Protein AF-A0A314XLM8-F1 (afdb_monomer_lite)

Structure (mmCIF, N/CA/C/O backbone):
data_AF-A0A314XLM8-F1
#
_entry.id   AF-A0A314XLM8-F1
#
loop_
_atom_site.group_PDB
_atom_site.id
_atom_site.type_symbol
_atom_site.label_atom_id
_atom_site.label_alt_id
_atom_site.label_comp_id
_atom_site.label_asym_id
_atom_site.label_entity_id
_atom_site.label_seq_id
_atom_site.pdbx_PDB_ins_code
_atom_site.Cartn_x
_atom_site.Cartn_y
_atom_site.Cartn_z
_atom_site.occupancy
_atom_site.B_iso_or_equiv
_atom_site.auth_seq_id
_atom_site.auth_comp_id
_atom_site.auth_asym_id
_atom_site.auth_atom_id
_atom_site.pdbx_PDB_model_num
ATOM 1 N N . MET A 1 1 ? 14.815 -5.732 -0.109 1.00 77.50 1 MET A N 1
ATOM 2 C CA . MET A 1 1 ? 14.360 -6.136 -1.456 1.00 77.50 1 MET A CA 1
ATOM 3 C C . MET A 1 1 ? 12.917 -5.695 -1.596 1.00 77.50 1 MET A C 1
ATOM 5 O O . MET A 1 1 ? 12.160 -5.950 -0.668 1.00 77.50 1 MET A O 1
ATOM 9 N N . ILE A 1 2 ? 12.564 -4.989 -2.671 1.00 86.94 2 ILE A N 1
ATOM 10 C CA . ILE A 1 2 ? 11.175 -4.595 -2.946 1.00 86.94 2 ILE A CA 1
ATOM 11 C C . ILE A 1 2 ? 10.577 -5.665 -3.862 1.00 86.94 2 ILE A C 1
ATOM 13 O O . ILE A 1 2 ? 11.229 -6.086 -4.815 1.00 86.94 2 ILE A O 1
ATOM 17 N N . ILE A 1 3 ? 9.378 -6.138 -3.539 1.00 90.12 3 ILE A N 1
ATOM 18 C CA . ILE A 1 3 ? 8.635 -7.136 -4.313 1.00 90.12 3 ILE A CA 1
ATOM 19 C C . ILE A 1 3 ? 7.295 -6.496 -4.662 1.00 90.12 3 ILE A C 1
ATOM 21 O O . ILE A 1 3 ? 6.619 -5.993 -3.764 1.00 90.12 3 ILE A O 1
ATOM 25 N N . VAL A 1 4 ? 6.929 -6.497 -5.940 1.00 91.06 4 VAL A N 1
ATOM 26 C CA . VAL A 1 4 ? 5.659 -5.951 -6.436 1.00 91.06 4 VAL A CA 1
ATOM 27 C C . VAL A 1 4 ? 4.963 -7.055 -7.226 1.00 91.06 4 VAL A C 1
ATOM 29 O O . VAL A 1 4 ? 5.607 -7.735 -8.018 1.00 91.06 4 VAL A O 1
ATOM 32 N N . ASP A 1 5 ? 3.683 -7.303 -6.941 1.00 87.44 5 ASP A N 1
ATOM 33 C CA . ASP A 1 5 ? 2.904 -8.422 -7.504 1.00 87.44 5 ASP A CA 1
ATOM 34 C C . ASP A 1 5 ? 3.583 -9.798 -7.374 1.00 87.44 5 ASP A C 1
ATOM 36 O O . ASP A 1 5 ? 3.510 -10.652 -8.253 1.00 87.44 5 ASP A O 1
ATOM 40 N N . GLY A 1 6 ? 4.284 -10.018 -6.259 1.00 89.88 6 GLY A N 1
ATOM 41 C CA . GLY A 1 6 ? 4.999 -11.270 -5.997 1.00 89.88 6 GLY A CA 1
ATOM 42 C C . GLY A 1 6 ? 6.312 -11.435 -6.771 1.00 89.88 6 GLY A C 1
ATOM 43 O O . GLY A 1 6 ? 7.002 -12.434 -6.567 1.00 89.88 6 GLY A O 1
ATOM 44 N N . LEU A 1 7 ? 6.703 -10.461 -7.598 1.00 90.06 7 LEU A N 1
ATOM 45 C CA . LEU A 1 7 ? 7.946 -10.486 -8.365 1.00 90.06 7 LEU A CA 1
ATOM 46 C C . LEU A 1 7 ? 8.985 -9.512 -7.786 1.00 90.06 7 LEU A C 1
ATOM 48 O O . LEU A 1 7 ? 8.631 -8.405 -7.367 1.00 90.06 7 LEU A O 1
ATOM 52 N N . PRO A 1 8 ? 10.280 -9.885 -7.744 1.00 88.44 8 PRO A N 1
ATOM 53 C CA . PRO A 1 8 ? 11.338 -8.962 -7.353 1.00 88.44 8 PRO A CA 1
ATOM 54 C C . PRO A 1 8 ? 11.348 -7.734 -8.264 1.00 88.44 8 PRO A C 1
ATOM 56 O O . PRO A 1 8 ? 11.489 -7.853 -9.481 1.00 88.44 8 PRO A O 1
ATOM 59 N N . PHE A 1 9 ? 11.238 -6.548 -7.672 1.00 86.38 9 PHE A N 1
ATOM 60 C CA . PHE A 1 9 ? 11.311 -5.303 -8.421 1.00 86.38 9 PHE A CA 1
ATOM 61 C C . PHE A 1 9 ? 12.769 -5.007 -8.778 1.00 86.38 9 PHE A C 1
ATOM 63 O O . PHE A 1 9 ? 13.604 -4.804 -7.892 1.00 86.38 9 PHE A O 1
ATOM 70 N N . SER A 1 10 ? 13.065 -4.992 -10.074 1.00 78.06 10 SER A N 1
ATOM 71 C CA . SER A 1 10 ? 14.386 -4.682 -10.624 1.00 78.06 10 SER A CA 1
ATOM 72 C C . SER A 1 10 ? 14.252 -3.557 -11.642 1.00 78.06 10 SER A C 1
ATOM 74 O O . SER A 1 10 ? 13.276 -3.505 -12.384 1.00 78.06 10 SER A O 1
ATOM 76 N N . THR A 1 11 ? 15.222 -2.647 -11.674 1.00 72.38 11 THR A N 1
ATOM 77 C CA . THR A 1 11 ? 15.293 -1.592 -12.690 1.00 72.38 11 THR A CA 1
ATOM 78 C C . THR A 1 11 ? 16.477 -1.900 -13.596 1.00 72.38 11 THR A C 1
ATOM 80 O O . THR A 1 11 ? 17.600 -1.985 -13.104 1.00 72.38 11 THR A O 1
ATOM 83 N N . ASP A 1 12 ? 16.243 -2.045 -14.901 1.00 65.62 12 ASP A N 1
ATOM 84 C CA . ASP A 1 12 ? 17.236 -2.477 -15.907 1.00 65.62 12 ASP A CA 1
ATOM 85 C C . ASP A 1 12 ? 18.354 -1.454 -16.198 1.00 65.62 12 ASP A C 1
ATOM 87 O O . ASP A 1 12 ? 19.052 -1.536 -17.209 1.00 65.62 12 ASP A O 1
ATOM 91 N N . THR A 1 13 ? 18.549 -0.455 -15.337 1.00 58.69 13 THR A N 1
ATOM 92 C CA . THR A 1 13 ? 19.548 0.582 -15.582 1.00 58.69 13 THR A CA 1
ATOM 93 C C . THR A 1 13 ? 20.935 0.033 -15.229 1.00 58.69 13 THR A C 1
ATOM 95 O O . THR A 1 13 ? 21.212 -0.341 -14.093 1.00 58.69 13 THR A O 1
ATOM 98 N N . SER A 1 14 ? 21.824 -0.052 -16.226 1.00 56.72 14 SER A N 1
ATOM 99 C CA . SER A 1 14 ? 23.184 -0.607 -16.094 1.00 56.72 14 SER A CA 1
ATOM 100 C C . SER A 1 14 ? 24.157 0.295 -15.312 1.00 56.72 14 SER A C 1
ATOM 102 O O . SER A 1 14 ? 25.359 0.035 -15.275 1.00 56.72 14 SER A O 1
ATOM 104 N N . ALA A 1 15 ? 23.658 1.373 -14.717 1.00 61.91 15 ALA A N 1
ATOM 105 C CA . ALA A 1 15 ? 24.342 2.221 -13.749 1.00 61.91 15 ALA A CA 1
ATOM 106 C C . ALA A 1 15 ? 23.609 2.068 -12.416 1.00 61.91 15 ALA A C 1
ATOM 108 O O . ALA A 1 15 ? 22.424 1.785 -12.429 1.00 61.91 15 ALA A O 1
ATOM 109 N N . SER A 1 16 ? 24.252 2.243 -11.261 1.00 62.00 16 SER A N 1
ATOM 110 C CA . SER A 1 16 ? 23.528 2.194 -9.981 1.00 62.00 16 SER A CA 1
ATOM 111 C C . SER A 1 16 ? 22.325 3.151 -10.037 1.00 62.00 16 SER A C 1
ATOM 113 O O . SER A 1 16 ? 22.561 4.365 -10.090 1.00 62.00 16 SER A O 1
ATOM 115 N N . PRO A 1 17 ? 21.068 2.664 -10.068 1.00 60.34 17 PRO A N 1
ATOM 116 C CA . PRO A 1 17 ? 19.932 3.561 -10.149 1.00 60.34 17 PRO A CA 1
ATOM 117 C C . PRO A 1 17 ? 19.967 4.436 -8.903 1.00 60.34 17 PRO A C 1
ATOM 119 O O . PRO A 1 17 ? 20.087 3.942 -7.775 1.00 60.34 17 PRO A O 1
ATOM 122 N N . GLN A 1 18 ? 19.937 5.753 -9.096 1.00 72.06 18 GLN A N 1
ATOM 123 C CA . GLN A 1 18 ? 19.822 6.660 -7.964 1.00 72.06 18 GLN A CA 1
ATOM 124 C C . GLN A 1 18 ? 18.463 6.346 -7.326 1.00 72.06 18 GLN A C 1
ATOM 126 O O . GLN A 1 18 ? 17.512 6.048 -8.041 1.00 72.06 18 GLN A O 1
ATOM 131 N N . GLY A 1 19 ? 18.323 6.382 -5.996 1.00 79.19 19 GLY A N 1
ATOM 132 C CA . GLY A 1 19 ? 17.055 5.997 -5.340 1.00 79.19 19 GLY A CA 1
ATOM 133 C C . GLY A 1 19 ? 15.811 6.725 -5.889 1.00 79.19 19 GLY A C 1
ATOM 134 O O . GLY A 1 19 ? 14.696 6.228 -5.763 1.00 79.19 19 GLY A O 1
ATOM 135 N N . ARG A 1 20 ? 16.017 7.870 -6.556 1.00 83.25 20 ARG A N 1
ATOM 136 C CA . ARG A 1 20 ? 15.013 8.614 -7.327 1.00 83.25 20 ARG A CA 1
ATOM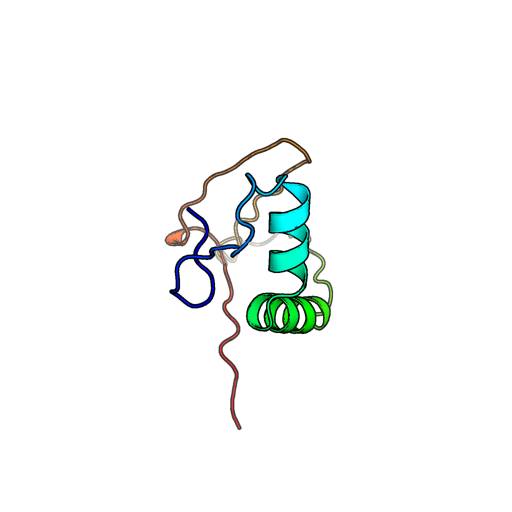 137 C C . ARG A 1 20 ? 14.47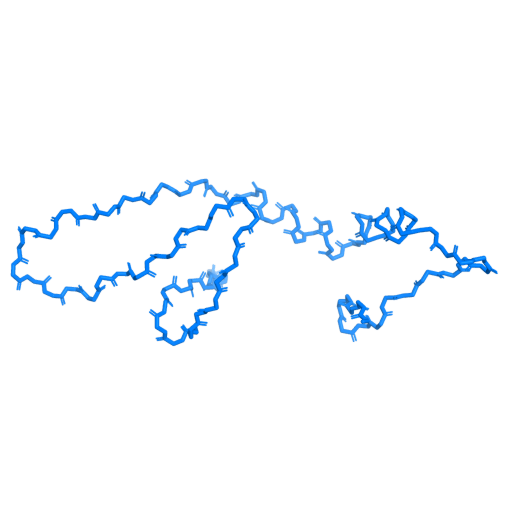7 7.854 -8.545 1.00 83.25 20 ARG A C 1
ATOM 139 O O . ARG A 1 20 ? 13.272 7.877 -8.751 1.00 83.25 20 ARG A O 1
ATOM 146 N N . ASP A 1 21 ? 15.327 7.169 -9.304 1.00 84.19 21 ASP A N 1
ATOM 147 C CA . ASP A 1 21 ? 14.928 6.407 -10.496 1.00 84.19 21 ASP A CA 1
ATOM 148 C C . ASP A 1 21 ? 14.088 5.188 -10.100 1.00 84.19 21 ASP A C 1
ATOM 150 O O . ASP A 1 21 ? 13.062 4.901 -10.712 1.00 84.19 21 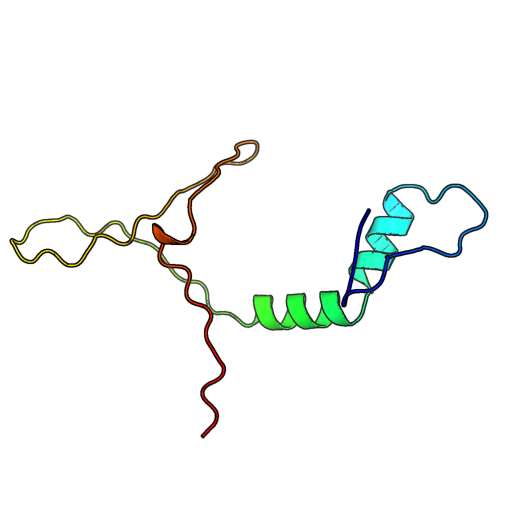ASP A O 1
ATOM 154 N N . ILE A 1 22 ? 14.480 4.522 -9.005 1.00 87.06 22 ILE A N 1
ATOM 155 C CA . ILE A 1 22 ? 13.718 3.414 -8.410 1.00 87.06 22 ILE A CA 1
ATOM 156 C C . ILE A 1 22 ? 12.339 3.909 -7.963 1.00 87.06 22 ILE A C 1
ATOM 158 O O . ILE A 1 22 ? 11.329 3.278 -8.263 1.00 87.06 22 ILE A O 1
ATOM 162 N N . LEU A 1 23 ? 12.288 5.045 -7.257 1.00 88.44 23 LEU A N 1
ATOM 163 C CA . LEU A 1 23 ? 11.030 5.633 -6.801 1.00 88.44 23 LEU A CA 1
ATOM 164 C C . LEU A 1 23 ? 10.122 6.001 -7.980 1.00 88.44 23 LEU A C 1
ATOM 166 O O . LEU A 1 23 ? 8.944 5.661 -7.949 1.00 88.44 23 LEU A O 1
ATOM 170 N N . ALA A 1 24 ? 10.663 6.651 -9.013 1.00 88.81 24 ALA A N 1
ATOM 171 C CA . ALA A 1 24 ? 9.905 7.003 -10.210 1.00 88.81 24 ALA A CA 1
ATOM 172 C C . ALA A 1 24 ? 9.325 5.751 -10.890 1.00 88.81 24 ALA A C 1
ATOM 174 O O . ALA A 1 24 ? 8.133 5.703 -11.172 1.00 88.81 24 ALA A O 1
ATOM 175 N N . ALA A 1 25 ? 10.132 4.702 -11.065 1.00 89.69 25 ALA A N 1
ATOM 176 C CA . ALA A 1 25 ? 9.674 3.451 -11.664 1.00 89.69 25 ALA A CA 1
ATOM 177 C C . ALA A 1 25 ? 8.601 2.734 -10.816 1.00 89.69 25 ALA A C 1
ATOM 179 O O . ALA A 1 25 ? 7.670 2.153 -11.369 1.00 89.69 25 ALA A O 1
ATOM 180 N N . LEU A 1 26 ? 8.681 2.802 -9.480 1.00 91.19 26 LEU A N 1
ATOM 181 C CA . LEU A 1 26 ? 7.632 2.282 -8.593 1.00 91.19 26 LEU A CA 1
ATOM 182 C C . LEU A 1 26 ? 6.335 3.090 -8.701 1.00 91.19 26 LEU A C 1
ATOM 184 O O . LEU A 1 26 ? 5.255 2.506 -8.717 1.00 91.19 26 LEU A O 1
ATOM 188 N N . MET A 1 27 ? 6.422 4.419 -8.788 1.00 91.81 27 MET A N 1
ATOM 189 C CA . MET A 1 27 ? 5.240 5.281 -8.907 1.00 91.81 27 MET A CA 1
ATOM 190 C C . MET A 1 27 ? 4.438 5.019 -10.189 1.00 91.81 27 MET A C 1
ATOM 192 O O . MET A 1 27 ? 3.219 5.163 -10.165 1.00 91.81 27 MET A O 1
ATOM 196 N N . GLU A 1 28 ? 5.101 4.576 -11.259 1.00 93.06 28 GLU A N 1
ATOM 197 C CA . GLU A 1 28 ? 4.471 4.233 -12.541 1.00 93.06 28 GLU A CA 1
ATOM 198 C C . GLU A 1 28 ? 4.055 2.752 -12.651 1.00 93.06 28 GLU A C 1
ATOM 200 O O . GLU A 1 28 ? 3.438 2.352 -13.640 1.00 93.06 28 GLU A O 1
ATOM 205 N N . HIS A 1 29 ? 4.367 1.906 -11.659 1.00 93.50 29 HIS A N 1
ATOM 206 C CA . HIS A 1 29 ? 4.051 0.480 -11.736 1.00 93.50 29 HIS A CA 1
ATOM 207 C C . HIS A 1 29 ? 2.523 0.249 -11.749 1.00 93.50 29 HIS A C 1
ATOM 209 O O . HIS A 1 29 ? 1.841 0.690 -10.817 1.00 93.50 29 HIS A O 1
ATOM 215 N N . PRO A 1 30 ? 1.959 -0.505 -12.718 1.00 94.00 30 PRO A N 1
ATOM 216 C CA . PRO A 1 30 ? 0.509 -0.615 -12.910 1.00 94.00 30 PRO A CA 1
ATOM 217 C C . PRO A 1 30 ? -0.277 -1.038 -11.665 1.00 94.00 30 PRO A C 1
ATOM 219 O O . PRO A 1 30 ? -1.315 -0.451 -11.361 1.00 94.00 30 PRO A O 1
ATOM 222 N N . ALA A 1 31 ? 0.221 -2.015 -10.903 1.00 93.06 31 ALA A N 1
ATOM 223 C CA . ALA A 1 31 ? -0.442 -2.443 -9.672 1.00 93.06 31 ALA A CA 1
ATOM 224 C C . ALA A 1 31 ? -0.429 -1.384 -8.565 1.00 93.06 31 ALA A C 1
ATOM 226 O O . ALA A 1 31 ? -1.422 -1.235 -7.855 1.00 93.06 31 ALA A O 1
ATOM 227 N N . LEU A 1 32 ? 0.646 -0.598 -8.448 1.00 93.69 32 LEU A N 1
ATOM 228 C CA . LEU A 1 32 ? 0.726 0.485 -7.469 1.00 93.69 32 LEU A CA 1
ATOM 229 C C . LEU A 1 32 ? -0.169 1.659 -7.881 1.00 93.69 32 LEU A C 1
ATOM 231 O O . LEU A 1 32 ? -0.860 2.224 -7.034 1.00 93.69 32 LEU A O 1
ATOM 235 N N . VAL A 1 33 ? -0.237 1.969 -9.178 1.00 95.69 33 VAL A N 1
ATOM 236 C CA . VAL A 1 33 ? -1.179 2.953 -9.733 1.00 95.69 33 VAL A CA 1
ATOM 237 C C . VAL A 1 33 ? -2.628 2.519 -9.486 1.00 95.69 33 VAL A C 1
ATOM 239 O O . VAL A 1 33 ? -3.428 3.313 -8.989 1.00 95.69 33 VAL A O 1
ATOM 242 N N . SER A 1 34 ? -2.964 1.258 -9.769 1.00 95.19 34 SER A N 1
ATOM 243 C CA . SER A 1 34 ? -4.294 0.685 -9.520 1.00 95.19 34 SER A CA 1
ATOM 244 C C . SER A 1 34 ? -4.672 0.745 -8.036 1.00 95.19 34 SER A C 1
ATOM 246 O O . SER A 1 34 ? -5.710 1.311 -7.683 1.00 95.19 34 SER A O 1
ATOM 248 N N . ALA A 1 35 ? -3.794 0.260 -7.151 1.00 93.88 35 ALA A N 1
ATOM 249 C CA . ALA A 1 35 ? -4.008 0.294 -5.707 1.00 93.88 35 ALA A CA 1
ATOM 250 C C . ALA A 1 35 ? -4.155 1.732 -5.179 1.00 93.88 35 ALA A C 1
ATOM 252 O O . ALA A 1 35 ? -5.043 2.008 -4.373 1.00 93.88 35 ALA A O 1
ATOM 253 N N . SER A 1 36 ? -3.344 2.670 -5.679 1.00 95.25 36 SER A N 1
ATOM 254 C CA . SER A 1 36 ? -3.423 4.095 -5.334 1.00 95.25 36 SER A CA 1
ATOM 255 C C . SER A 1 36 ? -4.756 4.714 -5.756 1.00 95.25 36 SER A C 1
ATOM 257 O O . SER A 1 36 ? -5.393 5.411 -4.966 1.00 95.25 36 SER A O 1
ATOM 259 N N . ASN A 1 37 ? -5.225 4.429 -6.971 1.00 96.06 37 ASN A N 1
ATOM 260 C CA . ASN A 1 37 ? -6.517 4.919 -7.451 1.00 96.06 37 ASN A CA 1
ATOM 261 C C . ASN A 1 37 ? -7.682 4.327 -6.648 1.00 96.06 37 ASN A C 1
ATOM 263 O O . ASN A 1 37 ? -8.587 5.067 -6.262 1.00 96.06 37 ASN A O 1
ATOM 267 N N . SER A 1 38 ? -7.627 3.031 -6.324 1.00 95.75 38 SER A N 1
ATOM 268 C CA . SER A 1 38 ? -8.613 2.393 -5.447 1.00 95.75 38 SER A CA 1
ATOM 269 C C . SER A 1 38 ? -8.616 3.016 -4.052 1.00 95.75 38 SER A C 1
ATOM 271 O O . SER A 1 38 ? -9.684 3.232 -3.489 1.00 95.75 38 SER A O 1
ATOM 273 N N . PHE A 1 39 ? -7.441 3.328 -3.497 1.00 93.25 39 PHE A N 1
ATOM 274 C CA . PHE A 1 39 ? -7.319 3.954 -2.182 1.00 93.25 39 PHE A CA 1
ATOM 275 C C . PHE A 1 39 ? -7.881 5.381 -2.171 1.00 93.25 39 PHE A C 1
ATOM 277 O O . PHE A 1 39 ? -8.641 5.735 -1.274 1.00 93.25 39 PHE A O 1
ATOM 284 N N . LYS A 1 40 ? -7.580 6.186 -3.198 1.00 93.44 40 LYS A N 1
ATOM 285 C CA . LYS A 1 40 ? -8.112 7.554 -3.346 1.00 93.44 40 LYS A CA 1
ATOM 286 C C . LYS A 1 40 ? -9.636 7.602 -3.470 1.00 93.44 40 LYS A C 1
ATOM 288 O O . LYS A 1 40 ? -10.231 8.621 -3.141 1.00 93.44 40 LYS A O 1
ATOM 293 N N . ALA A 1 41 ? -10.260 6.530 -3.957 1.00 94.56 41 ALA A N 1
ATOM 294 C CA . ALA A 1 41 ? -11.712 6.431 -4.060 1.00 94.56 41 ALA A CA 1
ATOM 295 C C . ALA A 1 41 ? -12.401 6.134 -2.712 1.00 94.56 41 ALA A C 1
ATOM 297 O O . ALA A 1 41 ? -13.626 6.228 -2.627 1.00 94.56 41 ALA A O 1
ATOM 298 N N . ILE A 1 42 ? -11.651 5.775 -1.661 1.00 92.56 42 ILE A N 1
ATOM 299 C CA . ILE A 1 42 ? -12.207 5.488 -0.334 1.00 92.56 42 ILE A CA 1
ATOM 300 C C . ILE A 1 42 ? -12.617 6.812 0.337 1.00 92.56 42 ILE A C 1
ATOM 302 O O . ILE A 1 42 ? -11.768 7.682 0.527 1.00 92.56 42 ILE A O 1
ATOM 306 N N . PRO A 1 43 ? -13.890 6.977 0.747 1.00 92.12 43 PRO A N 1
ATOM 307 C CA . PRO A 1 43 ? -14.324 8.168 1.470 1.00 92.12 43 PRO A CA 1
ATOM 308 C C . PRO A 1 43 ? -13.595 8.329 2.807 1.00 92.12 43 PRO A C 1
ATOM 310 O O . PRO A 1 43 ? -13.385 7.354 3.534 1.00 92.12 43 PRO A O 1
ATOM 313 N N . GLU A 1 44 ? -13.276 9.570 3.171 1.00 90.31 44 GLU A N 1
ATOM 314 C CA . GLU A 1 44 ? -12.674 9.876 4.468 1.00 90.31 44 GLU A CA 1
ATOM 315 C C . GLU A 1 44 ? -13.579 9.425 5.622 1.00 90.31 44 GLU A C 1
ATOM 317 O O . GLU A 1 44 ? -14.777 9.721 5.666 1.00 90.31 44 GLU A O 1
ATOM 322 N N . ARG A 1 45 ? -12.987 8.740 6.605 1.00 84.56 45 ARG A N 1
ATOM 323 C CA . ARG A 1 45 ? -13.668 8.345 7.838 1.00 84.56 45 ARG A CA 1
ATOM 324 C C . ARG A 1 45 ? -13.146 9.175 8.997 1.00 84.56 45 ARG A C 1
ATOM 326 O O . ARG A 1 45 ? -11.954 9.172 9.286 1.00 84.56 45 ARG A O 1
ATOM 333 N N . ARG A 1 46 ? -14.058 9.842 9.703 1.00 83.31 46 ARG A N 1
ATOM 334 C CA . ARG A 1 46 ? -13.737 10.496 10.973 1.00 83.31 46 ARG A CA 1
ATOM 335 C C . ARG A 1 46 ? -13.775 9.467 12.091 1.00 83.31 46 ARG A C 1
ATOM 337 O O . ARG A 1 46 ? -14.741 8.715 12.215 1.00 83.31 46 ARG A O 1
ATOM 344 N N . PHE A 1 47 ? -12.720 9.452 12.891 1.00 76.56 47 PHE A N 1
ATOM 345 C CA . PHE A 1 47 ? -12.638 8.648 14.098 1.00 76.56 47 PHE A CA 1
ATOM 346 C C . PHE A 1 47 ? -12.871 9.566 15.291 1.00 76.56 47 PHE A C 1
ATOM 348 O O . PHE A 1 47 ? -12.154 10.545 15.480 1.00 76.56 47 PHE A O 1
ATOM 355 N N . SER A 1 48 ? -13.895 9.257 16.073 1.00 72.12 48 SER A N 1
ATOM 356 C CA . SER A 1 48 ? -14.157 9.863 17.372 1.00 72.12 48 SER A CA 1
ATOM 357 C C . SER A 1 48 ? -14.036 8.773 18.427 1.00 72.12 48 SER A C 1
ATOM 359 O O . SER A 1 48 ? -14.471 7.642 18.210 1.00 72.12 48 SER A O 1
ATOM 361 N N . VAL A 1 49 ? -13.423 9.106 19.560 1.00 62.94 49 VAL A N 1
ATOM 362 C CA . VAL A 1 49 ? -13.456 8.247 20.744 1.00 62.94 49 VAL A CA 1
ATOM 363 C C . VAL A 1 49 ? -14.852 8.417 21.346 1.00 62.94 49 VAL A C 1
ATOM 365 O O . VAL A 1 49 ? -15.188 9.543 21.716 1.00 62.94 49 VAL A O 1
ATOM 368 N N . PRO A 1 50 ? -15.704 7.377 21.383 1.00 59.78 50 PRO A N 1
ATOM 369 C CA . PRO A 1 50 ? -16.971 7.494 22.086 1.00 59.78 50 PRO A CA 1
ATOM 370 C C . PRO A 1 50 ? -16.679 7.721 23.574 1.00 59.78 50 PR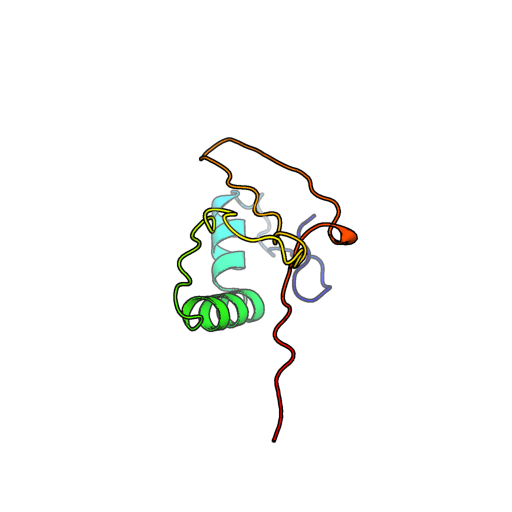O A C 1
ATOM 372 O O . PRO A 1 50 ? -15.889 6.985 24.162 1.00 59.78 50 PRO A O 1
ATOM 375 N N . GLU A 1 51 ? -17.291 8.745 24.176 1.00 51.75 51 GLU A N 1
ATOM 376 C CA . GLU A 1 51 ? -17.318 8.881 25.633 1.00 51.75 51 GLU A CA 1
ATOM 377 C C . GLU A 1 51 ? -18.089 7.681 26.189 1.00 51.75 51 GLU A C 1
ATOM 379 O O . GLU A 1 51 ? -19.311 7.597 26.063 1.00 51.75 51 GLU A O 1
ATOM 384 N N . GLU A 1 52 ? -17.366 6.715 26.751 1.00 54.75 52 GLU A N 1
ATOM 385 C CA . GLU A 1 52 ? -17.925 5.524 27.385 1.00 54.75 52 GLU A CA 1
ATOM 386 C C . GLU A 1 52 ? -18.755 5.941 28.608 1.00 54.75 52 GLU A C 1
ATOM 388 O O . GLU A 1 52 ? -18.270 6.043 29.731 1.00 54.75 52 GLU A O 1
ATOM 393 N N . SER A 1 53 ? -20.028 6.243 28.369 1.00 47.91 53 SER A N 1
ATOM 394 C CA . SER A 1 53 ? -21.028 6.574 29.382 1.00 47.91 53 SER A CA 1
ATOM 395 C C . SER A 1 53 ? -22.233 5.644 29.220 1.00 47.91 53 SER A C 1
ATOM 397 O O . SER A 1 53 ? -23.356 6.062 28.967 1.00 47.91 53 SER A O 1
ATOM 399 N N . GLY A 1 54 ? -21.997 4.334 29.340 1.00 52.72 54 GLY A N 1
ATOM 400 C CA . GLY A 1 54 ? -2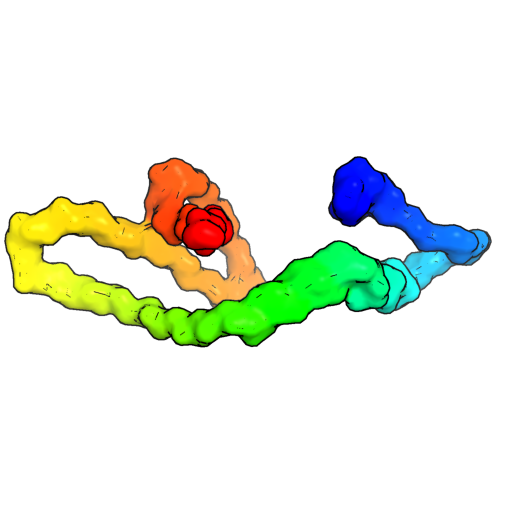3.066 3.336 29.348 1.00 52.72 54 GLY A CA 1
ATOM 401 C C . GLY A 1 54 ? -22.562 1.908 29.594 1.00 52.72 54 GLY A C 1
ATOM 402 O O . GLY A 1 54 ? -21.471 1.570 29.144 1.00 52.72 54 GLY A O 1
ATOM 403 N N . PRO A 1 55 ? -23.325 1.052 30.300 1.00 46.16 55 PRO A N 1
ATOM 404 C CA . PRO A 1 55 ? -22.871 -0.256 30.778 1.00 46.16 55 PRO A CA 1
ATOM 405 C C . PRO A 1 55 ? -22.916 -1.383 29.723 1.00 46.16 55 PRO A C 1
ATOM 407 O O . PRO A 1 55 ? -22.888 -2.556 30.094 1.00 46.16 55 PRO A O 1
ATOM 410 N N . GLU A 1 56 ? -22.965 -1.079 28.423 1.00 48.62 56 GLU A N 1
ATOM 411 C CA . GLU A 1 56 ? -22.921 -2.093 27.360 1.00 48.62 56 GLU A CA 1
ATOM 412 C C . GLU A 1 56 ? -21.533 -2.151 26.714 1.00 48.62 56 GLU A C 1
ATOM 414 O O . GLU A 1 56 ? -21.176 -1.373 25.833 1.00 48.62 56 GLU A O 1
ATOM 419 N N . LYS A 1 57 ? -20.744 -3.126 27.181 1.00 51.78 57 LYS A N 1
ATOM 420 C CA . LYS A 1 57 ? -19.449 -3.544 26.632 1.00 51.78 57 LYS A CA 1
ATOM 421 C C . LYS A 1 57 ? -19.591 -4.042 25.187 1.00 51.78 57 LYS A C 1
ATOM 423 O O . LYS A 1 57 ? -19.576 -5.246 24.936 1.00 51.78 57 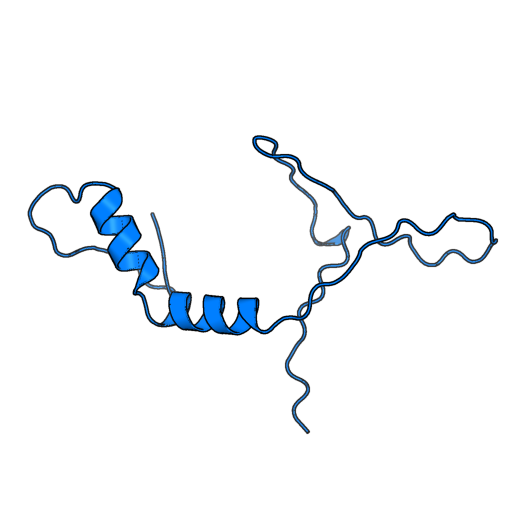LYS A O 1
ATOM 428 N N . THR A 1 58 ? -19.640 -3.144 24.213 1.00 52.50 58 THR A N 1
ATOM 429 C CA . THR A 1 58 ? -19.040 -3.450 22.907 1.00 52.50 58 THR A CA 1
ATOM 430 C C . THR A 1 58 ? -17.528 -3.314 23.069 1.00 52.50 58 THR A C 1
ATOM 432 O O . THR A 1 58 ? -17.108 -2.317 23.660 1.00 52.50 58 THR A O 1
ATOM 435 N N . PRO A 1 59 ? -16.689 -4.267 22.617 1.00 54.75 59 PRO A N 1
ATOM 436 C CA . PRO A 1 59 ? -15.244 -4.108 22.727 1.00 54.75 59 PRO A CA 1
ATOM 437 C C . PRO A 1 59 ? -14.868 -2.799 22.040 1.00 54.75 59 PRO A C 1
ATOM 439 O O . PRO A 1 59 ? -15.136 -2.620 20.852 1.00 54.75 59 PRO A O 1
ATOM 442 N N . SER A 1 60 ? -14.317 -1.862 22.811 1.00 61.22 60 SER A N 1
ATOM 443 C CA . SER A 1 60 ? -13.847 -0.590 22.288 1.00 61.22 60 SER A CA 1
ATOM 444 C C . SER A 1 60 ? -12.887 -0.893 21.144 1.00 61.22 60 SER A C 1
ATOM 446 O O . SER A 1 60 ? -11.859 -1.542 21.341 1.00 61.22 60 SER A O 1
ATOM 448 N N . SER A 1 61 ? -13.249 -0.507 19.917 1.00 62.16 61 SER A N 1
ATOM 449 C CA . SER A 1 61 ? -12.323 -0.588 18.791 1.00 62.16 61 SER A CA 1
ATOM 450 C C . SER A 1 61 ? -11.068 0.184 19.195 1.00 62.16 61 SER A C 1
ATOM 452 O O . SER A 1 61 ? -11.125 1.393 19.425 1.00 62.16 61 SER A O 1
ATOM 454 N N . LYS A 1 62 ? -9.953 -0.527 19.375 1.00 71.81 62 LYS A N 1
ATOM 455 C CA . LYS A 1 62 ? -8.696 0.062 19.834 1.00 71.81 62 LYS A CA 1
ATOM 456 C C . LYS A 1 62 ? -8.021 0.733 18.647 1.00 71.81 62 LYS A C 1
ATOM 458 O O . LYS A 1 62 ? -7.490 0.056 17.774 1.00 71.81 62 LYS A O 1
ATOM 463 N N . TRP A 1 63 ? -8.058 2.059 18.612 1.00 76.31 63 TRP A N 1
ATOM 464 C CA . TRP A 1 63 ? -7.344 2.861 17.621 1.00 76.31 63 TRP A CA 1
ATOM 465 C C . TRP A 1 63 ? -5.992 3.293 18.193 1.00 76.31 63 TRP A C 1
ATOM 467 O O . TRP A 1 63 ? -5.914 3.700 19.350 1.00 76.31 63 TRP A O 1
ATOM 477 N N . VAL A 1 64 ? -4.937 3.233 17.380 1.00 83.00 64 VAL A N 1
ATOM 478 C CA . VAL A 1 64 ? -3.619 3.789 17.715 1.00 83.00 64 VAL A CA 1
ATOM 479 C C . VAL A 1 64 ? -3.339 4.928 16.746 1.00 83.00 64 VAL A C 1
ATOM 481 O O . VAL A 1 64 ? -3.309 4.721 15.535 1.00 83.00 64 VAL A O 1
ATOM 484 N N . TYR A 1 65 ? -3.172 6.134 17.280 1.00 87.12 65 TYR A N 1
ATOM 485 C CA . TYR A 1 65 ? -2.803 7.311 16.501 1.00 87.12 65 TYR A CA 1
ATOM 486 C C . TYR A 1 65 ? -1.279 7.461 16.491 1.00 87.12 65 TYR A C 1
ATOM 488 O O . TYR A 1 65 ? -0.648 7.283 17.530 1.00 87.12 65 TYR A O 1
ATOM 496 N N . LEU A 1 66 ? -0.697 7.779 15.333 1.00 90.75 66 LEU A N 1
ATOM 497 C CA . LEU A 1 66 ? 0.750 7.930 15.153 1.00 90.75 66 LEU A CA 1
ATOM 498 C C . LEU A 1 66 ? 1.070 9.313 14.597 1.00 90.75 66 LEU A C 1
ATOM 500 O O . LEU A 1 66 ? 0.511 9.710 13.570 1.00 90.75 66 LEU A O 1
ATOM 504 N N . PHE A 1 67 ? 1.988 10.032 15.244 1.00 94.25 67 PHE A N 1
ATOM 505 C CA . PHE A 1 67 ? 2.502 11.293 14.720 1.00 94.25 67 PHE A CA 1
ATOM 506 C C . PHE A 1 67 ? 3.648 11.076 13.725 1.00 94.25 67 PHE A C 1
ATOM 508 O O . PHE A 1 67 ? 4.259 10.010 13.615 1.00 94.25 67 PHE A O 1
ATOM 515 N N . GLN A 1 68 ? 3.959 12.127 12.968 1.00 95.88 68 GLN A N 1
ATOM 516 C CA . GLN A 1 68 ? 5.082 12.118 12.039 1.00 95.88 68 GLN A CA 1
ATOM 517 C C . GLN A 1 68 ? 6.389 11.796 12.787 1.00 95.88 68 GLN A C 1
ATOM 519 O O . GLN A 1 68 ? 6.710 12.447 13.777 1.00 95.88 68 GLN A O 1
ATOM 524 N N . ARG A 1 69 ? 7.176 10.848 12.257 1.00 93.81 69 ARG A N 1
ATOM 525 C CA . ARG A 1 69 ? 8.425 10.316 12.851 1.00 93.81 69 ARG A CA 1
ATOM 526 C C . ARG A 1 69 ? 8.237 9.390 14.063 1.00 93.81 69 ARG A C 1
ATOM 528 O O . ARG A 1 69 ? 9.238 9.030 14.679 1.00 93.81 69 ARG A O 1
ATOM 535 N N . GLU A 1 70 ? 7.014 8.964 14.371 1.00 95.44 70 GLU A N 1
ATOM 536 C CA . GLU A 1 70 ? 6.749 7.892 15.338 1.00 95.44 70 GLU A CA 1
ATOM 537 C C . GLU A 1 70 ? 6.565 6.534 14.645 1.00 95.44 70 GLU A C 1
ATOM 539 O O . GLU A 1 70 ? 6.324 6.458 13.438 1.00 95.44 70 GLU A O 1
ATOM 544 N N . TYR A 1 71 ? 6.682 5.450 15.414 1.00 91.81 71 TYR A N 1
ATOM 545 C CA . TYR A 1 71 ? 6.390 4.094 14.955 1.00 91.81 71 TYR A CA 1
ATOM 546 C C . TYR A 1 71 ? 5.634 3.323 16.040 1.00 91.81 71 TYR A C 1
ATOM 548 O O . TYR A 1 71 ? 5.876 3.512 17.231 1.00 91.81 71 TYR A O 1
ATOM 556 N N . ALA A 1 72 ? 4.732 2.435 15.627 1.00 89.38 72 ALA A N 1
ATOM 557 C CA . ALA A 1 72 ? 4.058 1.493 16.512 1.00 89.38 72 ALA A CA 1
ATOM 558 C C . ALA A 1 72 ? 3.956 0.129 15.836 1.00 89.38 72 ALA A C 1
ATOM 560 O O . ALA A 1 72 ? 3.903 0.020 14.612 1.00 89.38 72 ALA A O 1
ATOM 561 N N . THR A 1 73 ? 3.914 -0.912 16.659 1.00 90.19 73 THR A N 1
ATOM 562 C CA . THR A 1 73 ? 3.586 -2.273 16.237 1.00 90.19 73 THR A CA 1
ATOM 563 C C . THR A 1 73 ? 2.372 -2.711 17.039 1.00 90.19 73 THR A C 1
ATOM 565 O O . THR A 1 73 ? 2.275 -2.411 18.230 1.00 90.19 73 THR A O 1
ATOM 568 N N . VAL A 1 74 ? 1.417 -3.354 16.380 1.00 85.19 74 VAL A N 1
ATOM 569 C CA . VAL A 1 74 ? 0.194 -3.859 17.003 1.00 85.19 74 VAL A CA 1
ATOM 570 C C . VAL A 1 74 ? -0.013 -5.293 16.551 1.00 85.19 74 VAL A C 1
ATOM 572 O O . VAL A 1 74 ? 0.328 -5.642 15.422 1.00 85.19 74 VAL A O 1
ATOM 575 N N . ASP A 1 75 ? -0.558 -6.122 17.433 1.00 84.50 75 ASP A N 1
ATOM 576 C CA . ASP A 1 75 ? -1.046 -7.440 17.048 1.00 84.50 75 ASP A CA 1
ATOM 577 C C . ASP A 1 75 ? -2.345 -7.258 16.239 1.00 84.50 75 ASP A C 1
ATOM 579 O O . ASP A 1 75 ? -3.301 -6.679 16.772 1.00 84.50 75 ASP A O 1
ATOM 583 N N . PRO A 1 76 ? -2.410 -7.721 14.973 1.00 78.56 76 PRO A N 1
ATOM 584 C CA . PRO A 1 76 ? -3.619 -7.632 14.158 1.00 78.56 76 PRO A CA 1
ATOM 585 C C . PRO A 1 76 ? -4.843 -8.282 14.812 1.00 78.56 76 PRO A C 1
ATOM 587 O O . PRO A 1 76 ? -5.961 -7.841 14.564 1.00 78.56 76 PRO A O 1
ATOM 590 N N . ALA A 1 77 ? -4.657 -9.278 15.686 1.00 79.25 77 ALA A N 1
ATOM 591 C CA . ALA A 1 77 ? -5.758 -9.914 16.411 1.00 79.25 77 ALA A CA 1
ATOM 592 C C . ALA A 1 77 ? -6.443 -8.976 17.426 1.00 79.25 77 ALA A C 1
ATOM 594 O O . ALA A 1 77 ? -7.518 -9.295 17.937 1.00 79.25 77 ALA A O 1
ATOM 595 N N . LEU A 1 78 ? -5.828 -7.831 17.744 1.00 69.50 78 LEU A N 1
ATOM 596 C CA . LEU A 1 78 ? -6.268 -6.909 18.795 1.00 69.50 78 LEU A CA 1
ATOM 597 C C . LEU A 1 78 ? -6.821 -5.573 18.266 1.00 69.50 78 LEU A C 1
ATOM 599 O O . LEU A 1 78 ? -7.199 -4.723 19.080 1.00 69.50 78 LEU A O 1
ATOM 603 N N . VAL A 1 79 ? -6.870 -5.367 16.944 1.00 64.88 79 VAL A N 1
ATOM 604 C CA . VAL A 1 79 ? -7.291 -4.108 16.297 1.00 64.88 79 VAL A CA 1
ATOM 605 C C . VAL A 1 79 ? -8.331 -4.387 15.201 1.00 64.88 79 VAL A C 1
ATOM 607 O O . VAL A 1 79 ? -8.200 -5.348 14.452 1.00 64.88 79 VAL A O 1
ATOM 610 N N . ASP A 1 80 ? -9.368 -3.544 15.086 1.00 64.12 80 ASP A N 1
ATOM 611 C CA . ASP A 1 80 ? -10.395 -3.657 14.032 1.00 64.12 80 ASP A CA 1
ATOM 612 C C . ASP A 1 80 ? -9.823 -3.176 12.681 1.00 64.12 80 ASP A C 1
ATOM 614 O O . ASP A 1 80 ? -9.881 -1.991 12.344 1.00 64.12 80 ASP A O 1
ATOM 618 N N . GLY A 1 81 ? -9.222 -4.093 11.919 1.00 55.06 81 GLY A N 1
ATOM 619 C CA . GLY A 1 81 ? -8.797 -3.885 10.534 1.00 55.06 81 GLY A CA 1
ATOM 620 C C . GLY A 1 81 ? -9.831 -4.465 9.575 1.00 55.06 81 GLY A C 1
ATOM 621 O O . GLY A 1 81 ? -9.818 -5.659 9.299 1.00 55.06 81 GLY A O 1
ATOM 622 N N . ARG A 1 82 ? -10.756 -3.647 9.068 1.00 55.75 82 ARG A N 1
ATOM 623 C CA . ARG A 1 82 ? -11.765 -4.132 8.114 1.00 55.75 82 ARG A CA 1
ATOM 624 C C . ARG A 1 82 ? -11.164 -4.221 6.715 1.00 55.75 82 ARG A C 1
ATOM 626 O O . ARG A 1 82 ? -11.010 -3.198 6.051 1.00 55.75 82 ARG A O 1
ATOM 633 N N . GLU A 1 83 ? -10.891 -5.433 6.248 1.00 46.84 83 GLU A N 1
ATOM 634 C CA . GLU A 1 83 ? -10.794 -5.725 4.820 1.00 46.84 83 GLU A CA 1
ATOM 635 C C . GLU A 1 83 ? -12.223 -5.750 4.266 1.00 46.84 83 GLU A C 1
ATOM 637 O O . GLU A 1 83 ? -13.030 -6.615 4.609 1.00 46.84 83 GLU A O 1
ATOM 642 N N . ARG A 1 84 ? -12.590 -4.746 3.463 1.00 47.44 84 ARG A N 1
ATOM 643 C CA . ARG A 1 84 ? -13.882 -4.748 2.776 1.00 47.44 84 ARG A CA 1
ATOM 644 C C . ARG A 1 84 ? -13.764 -5.729 1.610 1.00 47.44 84 ARG A C 1
ATOM 646 O O . ARG A 1 84 ? -13.411 -5.332 0.504 1.00 47.44 84 ARG A O 1
ATOM 653 N N . ALA A 1 85 ? -14.006 -7.010 1.879 1.00 44.62 85 ALA A N 1
ATOM 654 C CA . ALA A 1 85 ? -14.236 -7.985 0.824 1.00 44.62 85 ALA A CA 1
ATOM 655 C C . ALA A 1 85 ? -15.362 -7.447 -0.070 1.00 44.62 85 ALA A C 1
ATOM 657 O O . ALA A 1 85 ? -16.401 -7.010 0.430 1.00 44.62 85 ALA A O 1
ATOM 658 N N . GLY A 1 86 ? -15.109 -7.400 -1.378 1.00 44.88 86 GLY A N 1
ATOM 659 C CA . GLY A 1 86 ? -16.085 -6.972 -2.368 1.00 44.88 86 GLY A CA 1
ATOM 660 C C . GLY A 1 86 ? -17.363 -7.790 -2.226 1.00 44.88 86 GLY A C 1
ATOM 661 O O . GLY A 1 86 ? -17.370 -8.995 -2.460 1.00 44.88 86 GLY A O 1
ATOM 662 N N . GLU A 1 87 ? -18.437 -7.126 -1.822 1.00 37.75 87 GLU A N 1
ATOM 663 C CA . GLU A 1 87 ? -19.780 -7.683 -1.838 1.00 37.75 87 GLU A CA 1
ATOM 664 C C . GLU A 1 87 ? -20.236 -7.676 -3.302 1.00 37.75 87 GLU A C 1
ATOM 666 O O . GLU A 1 87 ? -20.620 -6.643 -3.851 1.00 37.75 87 GLU A O 1
ATOM 671 N N . SER A 1 88 ? -20.060 -8.820 -3.966 1.00 45.91 88 SER A N 1
ATOM 672 C CA . SER A 1 88 ? -20.629 -9.082 -5.286 1.00 45.91 88 SER A CA 1
ATOM 673 C C . SER A 1 88 ? -22.104 -9.426 -5.089 1.00 45.91 88 SER A C 1
ATOM 675 O O . SER A 1 88 ? -22.413 -10.417 -4.427 1.00 45.91 88 SER A O 1
ATOM 677 N N . ILE A 1 89 ? -22.988 -8.597 -5.646 1.00 50.16 89 ILE A N 1
ATOM 678 C CA . ILE A 1 89 ? -24.384 -8.961 -5.939 1.00 50.16 89 ILE A CA 1
ATOM 679 C C . ILE A 1 89 ? -24.402 -9.677 -7.289 1.00 50.16 89 ILE A C 1
ATOM 681 O O . ILE A 1 89 ? -23.653 -9.223 -8.186 1.00 50.16 89 ILE A O 1
#

Sequence (89 aa):
MIIVDGLPFSTDTSASPQGRDILAALMEHPALVSASNSFKAIPERRFSVPEESGPEKTPSSKWVYLFQREYATVDPALVDGRERAGESI

Radius of gyration: 19.61 Å; chains: 1; bounding box: 49×23×47 Å

InterPro domains:
  IPR026750 Protein N-terminal asparagine amidohydrolase [PTHR12498] (1-80)

Foldseek 3Di:
DDADPNHDDDDPDPDPPDVVNSVVVQCPPPVSVVVVVVVVPDDDDDDDQPPPPDDDDPPRQDDDDDDPPDDDDDDPVRHPDDPPDDPDD

pLDDT: mean 76.32, std 17.25, range [37.75, 96.06]

Organism: NCBI:txid2094558

Secondary structure (DSSP, 8-state):
--EETTEE-----SS---HHHHHHHHHT-HHHHHHHHHHHTSPP---------SS------------TT------GGGS----------